Protein AF-X1T4U5-F1 (afdb_monomer_lite)

Sequence (109 aa):
VLNLLIVGFMDAALFYQGTPAMKKASFGHKLLVTELFATAQWFGIIPAARIGNKFLTAAQLGLASFVFDFLGQIVTDIFWLKVPITIDDWIAMLIIMSAMYVSIYKVFG

Secondary structure (DSSP, 8-state):
-HHHHHHHHHHHHHHHHHSHHHHHS-HHHHHHHHHHHHHHHHHHHHHHHHHHTTTS-HHHHHHHHHHHHHHHHHHIIIIII-PPPPHHHHHHHHHHHHHHHHHHS-S--

Foldseek 3Di:
DLLVQLLVLVLVLVVVCVDPVNVPDDPVVNVVSSVVSVVSSVVSVVVVLVVVVVPDPPLLSVLVVLVSVVVSVVCCCVPPVVHDDDPVSVVVNVVSVVVNVVVVDPPPD

Structure (mmCIF, N/CA/C/O backbone):
data_AF-X1T4U5-F1
#
_entry.id   AF-X1T4U5-F1
#
loop_
_atom_site.group_PDB
_atom_site.id
_atom_site.type_symbol
_atom_site.label_atom_id
_atom_site.label_alt_id
_atom_site.label_comp_id
_atom_site.label_asym_id
_atom_site.label_entity_id
_atom_site.label_seq_id
_atom_site.pdbx_PDB_ins_code
_atom_site.Cartn_x
_atom_site.Cartn_y
_atom_site.Cartn_z
_atom_site.occupancy
_atom_site.B_iso_or_equiv
_atom_site.auth_seq_id
_atom_site.auth_comp_id
_atom_site.auth_asym_id
_atom_site.auth_atom_id
_atom_site.pdbx_PDB_model_num
ATOM 1 N N . VAL A 1 1 ? -8.272 -13.508 -0.494 1.00 73.19 1 VAL A N 1
ATOM 2 C CA . VAL A 1 1 ? -8.504 -13.440 -1.959 1.00 73.19 1 VAL A CA 1
ATOM 3 C C . VAL A 1 1 ? -8.492 -12.003 -2.465 1.00 73.19 1 VAL A C 1
ATOM 5 O O . VAL A 1 1 ? -7.622 -11.703 -3.261 1.00 73.19 1 VAL A O 1
ATOM 8 N N . LEU A 1 2 ? -9.356 -11.099 -1.979 1.00 82.44 2 LEU A N 1
ATOM 9 C CA . LEU A 1 2 ? -9.367 -9.697 -2.444 1.00 82.44 2 LEU A CA 1
ATOM 10 C C . LEU A 1 2 ? -8.011 -8.990 -2.267 1.00 82.44 2 LEU A C 1
ATOM 12 O O . LEU A 1 2 ? -7.505 -8.433 -3.229 1.00 82.44 2 LEU A O 1
ATOM 16 N N . ASN A 1 3 ? -7.360 -9.127 -1.107 1.00 80.56 3 ASN A N 1
ATOM 17 C CA . ASN A 1 3 ? -6.014 -8.567 -0.890 1.00 80.56 3 ASN A CA 1
ATOM 18 C C . ASN A 1 3 ? -4.948 -9.141 -1.840 1.00 80.56 3 ASN A C 1
ATOM 20 O O . ASN A 1 3 ? -4.036 -8.425 -2.224 1.00 80.56 3 ASN A O 1
ATOM 24 N N . LEU A 1 4 ? -5.090 -10.394 -2.291 1.00 80.62 4 LEU A N 1
ATOM 25 C CA . LEU A 1 4 ? -4.173 -10.980 -3.279 1.00 80.62 4 LEU A CA 1
ATOM 26 C C . LEU A 1 4 ? -4.383 -10.377 -4.672 1.00 80.62 4 LEU A C 1
ATOM 28 O O . LEU A 1 4 ? -3.418 -10.178 -5.397 1.00 80.62 4 LEU A O 1
ATOM 32 N N . LEU A 1 5 ? -5.633 -10.063 -5.039 1.00 84.69 5 LEU A N 1
ATOM 33 C CA . LEU A 1 5 ? -5.926 -9.339 -6.280 1.00 84.69 5 LEU A CA 1
ATOM 34 C C . LEU A 1 5 ? -5.335 -7.929 -6.236 1.00 84.69 5 LEU A C 1
ATOM 36 O O . LEU A 1 5 ? -4.751 -7.489 -7.217 1.00 84.69 5 LEU A O 1
ATOM 40 N N . ILE A 1 6 ? -5.464 -7.248 -5.095 1.00 86.25 6 ILE A N 1
ATOM 41 C CA . ILE A 1 6 ? -4.933 -5.895 -4.888 1.00 86.25 6 ILE A CA 1
ATOM 42 C C . ILE A 1 6 ? -3.410 -5.887 -5.085 1.00 86.25 6 ILE A C 1
ATOM 44 O O . ILE A 1 6 ? -2.919 -5.117 -5.907 1.00 86.25 6 ILE A O 1
ATOM 48 N N . VAL A 1 7 ? -2.689 -6.783 -4.402 1.00 84.50 7 VAL A N 1
ATOM 49 C CA . VAL A 1 7 ? -1.229 -6.924 -4.546 1.00 84.50 7 VAL A CA 1
ATOM 50 C C . VAL A 1 7 ? -0.852 -7.320 -5.976 1.00 84.50 7 VAL A C 1
ATOM 52 O O . VAL A 1 7 ? -0.001 -6.682 -6.582 1.00 84.50 7 VAL A O 1
ATOM 55 N N . GLY A 1 8 ? -1.547 -8.290 -6.575 1.00 86.00 8 GLY A N 1
ATOM 56 C CA . GLY A 1 8 ? -1.256 -8.728 -7.942 1.00 86.00 8 GLY A CA 1
ATOM 57 C C . GLY A 1 8 ? -1.432 -7.629 -8.998 1.00 86.00 8 GLY A C 1
ATOM 58 O O . GLY A 1 8 ? -0.630 -7.541 -9.927 1.00 86.00 8 GLY A O 1
ATOM 59 N N . PHE A 1 9 ? -2.445 -6.764 -8.864 1.00 87.88 9 PHE A N 1
ATOM 60 C CA . PHE A 1 9 ? -2.614 -5.612 -9.758 1.00 87.88 9 PHE A CA 1
ATOM 61 C C . PHE A 1 9 ? -1.529 -4.552 -9.552 1.00 87.88 9 PHE A C 1
ATOM 63 O O . PHE A 1 9 ? -1.052 -3.987 -10.537 1.00 87.88 9 PHE A O 1
ATOM 70 N N . MET A 1 10 ? -1.112 -4.316 -8.306 1.00 86.75 10 MET A N 1
ATOM 71 C CA . MET A 1 10 ? -0.000 -3.418 -7.992 1.00 86.75 10 MET A CA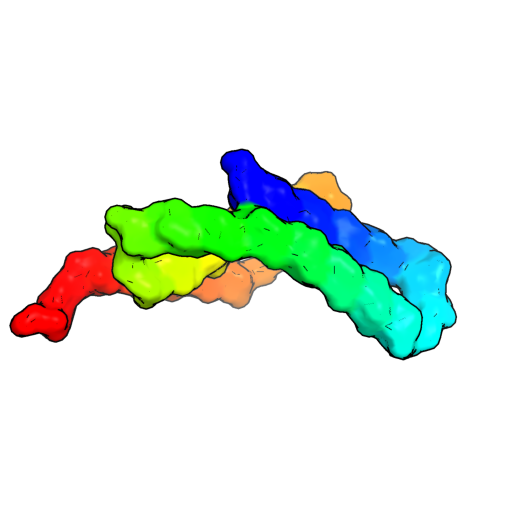 1
ATOM 72 C C . MET A 1 10 ? 1.314 -3.929 -8.602 1.00 86.75 10 MET A C 1
ATOM 74 O O . MET A 1 10 ? 2.001 -3.183 -9.301 1.00 86.75 10 MET A O 1
ATOM 78 N N . ASP A 1 11 ? 1.622 -5.214 -8.431 1.00 85.12 11 ASP A N 1
ATOM 79 C CA . ASP A 1 11 ? 2.824 -5.841 -8.986 1.00 85.12 11 ASP A CA 1
ATOM 80 C C . ASP A 1 11 ? 2.827 -5.807 -10.514 1.00 85.12 11 ASP A C 1
ATOM 82 O O . ASP A 1 11 ? 3.839 -5.477 -11.134 1.00 85.12 11 ASP A O 1
ATOM 86 N N . ALA A 1 12 ? 1.682 -6.095 -11.141 1.00 86.31 12 ALA A N 1
ATOM 87 C CA . ALA A 1 12 ? 1.532 -6.007 -12.588 1.00 86.31 12 ALA A CA 1
ATOM 88 C C . ALA A 1 12 ? 1.768 -4.577 -13.098 1.00 86.31 12 ALA A C 1
ATOM 90 O O . ALA A 1 12 ? 2.439 -4.394 -14.117 1.00 86.31 12 ALA A O 1
ATOM 91 N N . ALA A 1 13 ? 1.276 -3.567 -12.372 1.00 87.75 13 ALA A N 1
ATOM 92 C CA . ALA A 1 13 ? 1.503 -2.164 -12.698 1.00 87.75 13 ALA A CA 1
ATOM 93 C C . ALA A 1 13 ? 2.994 -1.806 -12.621 1.00 87.75 13 ALA A C 1
ATOM 95 O O . ALA A 1 13 ? 3.552 -1.259 -13.575 1.00 87.75 13 ALA A O 1
ATOM 96 N N . LEU A 1 14 ? 3.657 -2.159 -11.515 1.00 84.75 14 LEU A N 1
ATOM 97 C CA . LEU A 1 14 ? 5.082 -1.894 -11.300 1.00 84.75 14 LEU A CA 1
ATOM 98 C C . LEU A 1 14 ? 5.954 -2.621 -12.327 1.00 84.75 14 LEU A C 1
ATOM 100 O O . LEU A 1 14 ? 6.855 -2.022 -12.921 1.00 84.75 14 LEU A O 1
ATOM 104 N N . PHE A 1 15 ? 5.649 -3.890 -12.604 1.00 86.06 15 PHE A N 1
ATOM 105 C CA . PHE A 1 15 ? 6.333 -4.671 -13.626 1.00 86.06 15 PHE A CA 1
ATOM 106 C C . PHE A 1 15 ? 6.188 -4.030 -15.007 1.00 86.06 15 PHE A C 1
ATOM 108 O O . PHE A 1 15 ? 7.188 -3.832 -15.703 1.00 86.06 15 PHE A O 1
ATOM 115 N N . TYR A 1 16 ? 4.963 -3.659 -15.395 1.00 87.94 16 TYR A N 1
ATOM 116 C CA . TYR A 1 16 ? 4.705 -3.045 -16.692 1.00 87.94 16 TYR A CA 1
ATOM 117 C C . TYR A 1 16 ? 5.465 -1.722 -16.844 1.00 87.94 16 TYR A C 1
ATOM 119 O O . TYR A 1 16 ? 6.117 -1.504 -17.869 1.00 87.94 16 TYR A O 1
ATOM 127 N N . GLN A 1 17 ? 5.487 -0.888 -15.799 1.00 85.75 17 GLN A N 1
ATOM 128 C CA . GLN A 1 17 ? 6.276 0.349 -15.771 1.00 85.75 17 GLN A CA 1
ATOM 129 C C . GLN A 1 17 ? 7.792 0.102 -15.855 1.00 85.75 17 GLN A C 1
ATOM 131 O O . GLN A 1 17 ? 8.528 0.917 -16.417 1.00 85.75 17 GLN A O 1
ATOM 136 N N . GLY A 1 18 ? 8.268 -1.042 -15.360 1.00 84.06 18 GLY A N 1
ATOM 137 C CA . GLY A 1 18 ? 9.665 -1.466 -15.451 1.00 84.06 18 GLY A CA 1
ATOM 138 C C . GLY A 1 18 ? 10.116 -1.919 -16.847 1.00 84.06 18 GLY A C 1
ATOM 139 O O . GLY A 1 18 ? 11.327 -2.019 -17.090 1.00 84.06 18 GLY A O 1
ATOM 140 N N . THR A 1 19 ? 9.189 -2.172 -17.779 1.00 86.69 19 THR A N 1
ATOM 141 C CA . THR A 1 19 ? 9.517 -2.677 -19.123 1.00 86.69 19 THR A CA 1
ATOM 142 C C . THR A 1 19 ? 10.288 -1.652 -19.972 1.00 86.69 19 THR A C 1
ATOM 144 O O . THR A 1 19 ? 10.110 -0.439 -19.818 1.00 86.69 19 THR A O 1
ATOM 147 N N . PRO A 1 20 ? 11.131 -2.094 -20.930 1.00 87.00 20 PRO A N 1
ATOM 148 C CA . PRO A 1 20 ? 11.861 -1.181 -21.816 1.00 87.00 20 PRO A CA 1
ATOM 149 C C . PRO A 1 20 ? 10.955 -0.243 -22.626 1.00 87.00 20 PRO A C 1
ATOM 151 O O . PRO A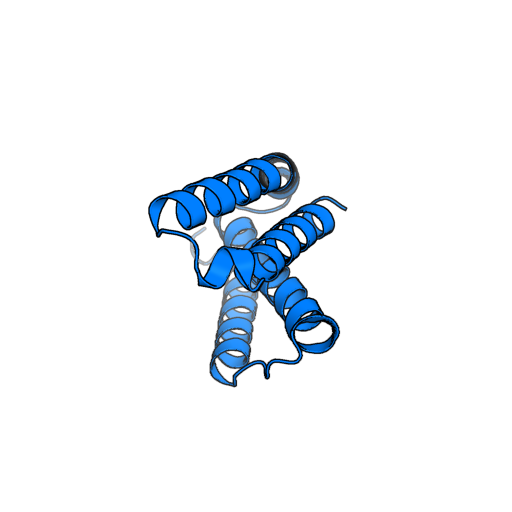 1 20 ? 11.342 0.896 -22.896 1.00 87.00 20 PRO A O 1
ATOM 154 N N . ALA A 1 21 ? 9.758 -0.716 -22.994 1.00 87.56 21 ALA A N 1
ATOM 155 C CA . ALA A 1 21 ? 8.753 0.070 -23.703 1.00 87.56 21 ALA A CA 1
ATOM 156 C C . ALA A 1 21 ? 8.252 1.229 -22.833 1.00 87.56 21 ALA A C 1
ATOM 158 O O . ALA A 1 21 ? 8.286 2.383 -23.261 1.00 87.56 21 ALA A O 1
ATOM 159 N N . MET A 1 22 ? 7.886 0.942 -21.582 1.00 89.81 22 MET A N 1
ATOM 160 C CA . MET A 1 22 ? 7.390 1.967 -20.672 1.00 89.81 22 MET A CA 1
ATOM 161 C C . MET A 1 22 ? 8.477 2.923 -20.222 1.00 89.81 22 MET A C 1
ATOM 163 O O . MET A 1 22 ? 8.224 4.119 -20.178 1.00 89.81 22 MET A O 1
ATOM 167 N N . LYS A 1 23 ? 9.718 2.475 -20.010 1.00 87.06 23 LYS A N 1
ATOM 168 C CA . LYS A 1 23 ? 10.833 3.379 -19.668 1.00 87.06 23 LYS A CA 1
ATOM 169 C C . LYS A 1 23 ? 10.990 4.529 -20.666 1.00 87.06 23 LYS A C 1
ATOM 171 O O . LYS A 1 23 ? 11.189 5.666 -20.236 1.00 87.06 23 LYS A O 1
ATOM 176 N N . LYS A 1 24 ? 10.830 4.239 -21.963 1.00 90.56 24 LYS A N 1
ATOM 177 C CA . LYS A 1 24 ? 10.931 5.202 -23.073 1.00 90.56 24 LYS A CA 1
ATOM 178 C C . LYS A 1 24 ? 9.621 5.935 -23.393 1.00 90.56 24 LYS A C 1
ATOM 180 O O . LYS A 1 24 ? 9.642 6.867 -24.192 1.00 90.56 24 LYS A O 1
ATOM 185 N N . ALA A 1 25 ? 8.498 5.528 -22.803 1.00 90.12 25 ALA A N 1
ATOM 186 C CA . ALA A 1 25 ? 7.202 6.149 -23.046 1.00 90.12 25 ALA A CA 1
ATOM 187 C C . ALA A 1 25 ? 7.115 7.559 -22.439 1.00 90.12 25 ALA A C 1
ATOM 189 O O . ALA A 1 25 ? 7.763 7.873 -21.433 1.00 90.12 25 ALA A O 1
ATOM 190 N N . SER A 1 26 ? 6.272 8.401 -23.042 1.00 93.44 26 SER A N 1
ATOM 191 C CA . SER A 1 26 ? 5.976 9.738 -22.528 1.00 93.44 26 SER A CA 1
ATOM 192 C C . SER A 1 26 ? 5.288 9.664 -21.161 1.00 93.44 26 SER A C 1
ATOM 194 O O . SER A 1 26 ? 4.625 8.678 -20.829 1.00 93.44 26 SER A O 1
ATOM 196 N N . PHE A 1 27 ? 5.417 10.728 -20.366 1.00 92.69 27 PHE A N 1
ATOM 197 C CA . PHE A 1 27 ? 4.791 10.805 -19.044 1.00 92.69 27 PHE A CA 1
ATOM 198 C C . PHE A 1 27 ? 3.278 10.550 -19.094 1.00 92.69 27 PHE A C 1
ATOM 200 O O . PHE A 1 27 ? 2.770 9.757 -18.310 1.00 92.69 27 PHE A O 1
ATOM 207 N N . GLY A 1 28 ? 2.568 11.154 -20.054 1.00 92.69 28 GLY A N 1
ATOM 208 C CA . GLY A 1 28 ? 1.120 10.969 -20.188 1.00 92.69 28 GLY A CA 1
ATOM 209 C C . GLY A 1 28 ? 0.729 9.511 -20.434 1.00 92.69 28 GLY A C 1
ATOM 210 O O . GLY A 1 28 ? -0.227 9.023 -19.842 1.00 92.69 28 GLY A O 1
ATOM 211 N N . HIS A 1 29 ? 1.507 8.782 -21.240 1.00 91.00 29 HIS A N 1
ATOM 212 C CA . HIS A 1 29 ? 1.257 7.360 -21.465 1.00 91.00 29 HIS A CA 1
ATOM 213 C C . HIS A 1 29 ? 1.528 6.526 -20.206 1.00 91.00 29 HIS A C 1
ATOM 215 O O . HIS A 1 29 ? 0.738 5.648 -19.870 1.00 91.00 29 HIS A O 1
ATOM 221 N N . LYS A 1 30 ? 2.601 6.839 -19.465 1.00 90.19 30 LYS A N 1
ATOM 222 C CA . LYS A 1 30 ? 2.887 6.204 -18.169 1.00 90.19 30 LYS A CA 1
ATOM 223 C C . LYS A 1 30 ? 1.750 6.414 -17.180 1.00 90.19 30 LYS A C 1
ATOM 225 O O . LYS A 1 30 ? 1.313 5.442 -16.575 1.00 90.19 30 LYS A O 1
ATOM 230 N N . LEU A 1 31 ? 1.267 7.649 -17.056 1.00 90.94 31 LEU A N 1
ATOM 231 C CA . LEU A 1 31 ? 0.180 7.997 -16.149 1.00 90.94 31 LEU A CA 1
ATOM 232 C C . LEU A 1 31 ? -1.096 7.232 -16.502 1.00 90.94 31 LEU A C 1
ATOM 234 O O . LEU A 1 31 ? -1.638 6.553 -15.643 1.00 90.94 31 LEU A O 1
ATOM 238 N N . LEU A 1 32 ? -1.528 7.262 -17.766 1.00 92.06 32 LEU A N 1
ATOM 239 C CA . LEU A 1 32 ? -2.749 6.573 -18.195 1.00 92.06 32 LEU A CA 1
ATOM 240 C C . LEU A 1 32 ? -2.713 5.071 -17.912 1.00 92.06 32 LEU A C 1
ATOM 242 O O . LEU A 1 32 ? -3.720 4.498 -17.503 1.00 92.06 32 LEU A O 1
ATOM 246 N N . VAL A 1 33 ? -1.562 4.429 -18.113 1.00 90.25 33 VAL A N 1
ATOM 247 C CA . VAL A 1 33 ? -1.445 3.002 -17.819 1.00 90.25 33 VAL A CA 1
ATOM 248 C C . VAL A 1 33 ? -1.445 2.743 -16.312 1.00 90.25 33 VAL A C 1
ATOM 250 O O . VAL A 1 33 ? -2.140 1.833 -15.867 1.00 90.25 33 VAL A O 1
ATOM 253 N N . THR A 1 34 ? -0.743 3.553 -15.512 1.00 87.75 34 THR A N 1
ATOM 254 C CA . THR A 1 34 ? -0.820 3.453 -14.043 1.00 87.75 34 THR A CA 1
ATOM 255 C C . THR A 1 34 ? -2.254 3.628 -13.548 1.00 87.75 34 THR A C 1
ATOM 257 O O . THR A 1 34 ? -2.713 2.822 -12.747 1.00 87.75 34 THR A O 1
ATOM 260 N N . GLU A 1 35 ? -2.983 4.620 -14.061 1.00 89.25 35 GLU A N 1
ATOM 261 C CA . GLU A 1 35 ? -4.385 4.870 -13.706 1.00 89.25 35 GLU A CA 1
ATOM 262 C C . GLU A 1 35 ? -5.296 3.696 -14.082 1.00 89.25 35 GLU A C 1
ATOM 264 O O . GLU A 1 35 ? -6.217 3.359 -13.337 1.00 89.25 35 GLU A O 1
ATOM 269 N N . LEU A 1 36 ? -5.030 3.016 -15.202 1.00 92.31 36 LEU A N 1
ATOM 270 C CA . LEU A 1 36 ? -5.782 1.826 -15.601 1.00 92.31 36 LEU A CA 1
ATOM 271 C C . LEU A 1 36 ? -5.593 0.682 -14.598 1.00 92.31 36 LEU A C 1
ATOM 273 O O . LEU A 1 36 ? -6.576 0.076 -14.167 1.00 92.31 36 LEU A O 1
ATOM 277 N N . PHE A 1 37 ? -4.352 0.407 -14.191 1.00 90.56 37 PHE A N 1
ATOM 278 C CA . PHE A 1 37 ? -4.077 -0.606 -13.172 1.00 90.56 37 PHE A CA 1
ATOM 279 C C . PHE A 1 37 ? -4.622 -0.206 -11.796 1.00 90.56 37 PHE A C 1
ATOM 281 O O . PHE A 1 37 ? -5.210 -1.046 -11.119 1.00 90.56 37 PHE A O 1
ATOM 288 N N . ALA A 1 38 ? -4.510 1.067 -11.409 1.00 88.06 38 ALA A N 1
ATOM 289 C CA . ALA A 1 38 ? -5.078 1.578 -10.163 1.00 88.06 38 ALA A CA 1
ATOM 290 C C . ALA A 1 38 ? -6.609 1.433 -10.147 1.00 88.06 38 ALA A C 1
ATOM 292 O O . ALA A 1 38 ? -7.189 0.946 -9.179 1.00 88.06 38 ALA A O 1
ATOM 293 N N . THR A 1 39 ? -7.277 1.770 -11.253 1.00 91.56 39 THR A N 1
ATOM 294 C CA . THR A 1 39 ? -8.727 1.578 -11.420 1.00 91.56 39 THR A CA 1
ATOM 295 C C . THR A 1 39 ? -9.105 0.100 -11.319 1.00 91.56 39 THR A C 1
ATOM 297 O O . THR A 1 39 ? -10.084 -0.244 -10.657 1.00 91.56 39 THR A O 1
ATOM 300 N N . ALA A 1 40 ? -8.314 -0.794 -11.920 1.00 91.06 40 ALA A N 1
ATOM 301 C CA . ALA A 1 40 ? -8.519 -2.234 -11.794 1.00 91.06 40 ALA A CA 1
ATOM 302 C C . ALA A 1 40 ? -8.375 -2.708 -10.333 1.00 91.06 40 ALA A C 1
ATOM 304 O O . ALA A 1 40 ? -9.207 -3.466 -9.831 1.00 91.06 40 ALA A O 1
ATOM 305 N N . GLN A 1 41 ? -7.363 -2.203 -9.625 1.00 90.44 41 GLN A N 1
ATOM 306 C CA . GLN A 1 41 ? -7.107 -2.495 -8.216 1.00 90.44 41 GLN A CA 1
ATOM 307 C C . GLN A 1 41 ? -8.273 -2.053 -7.314 1.00 90.44 41 GLN A C 1
ATOM 309 O O . GLN A 1 41 ? -8.643 -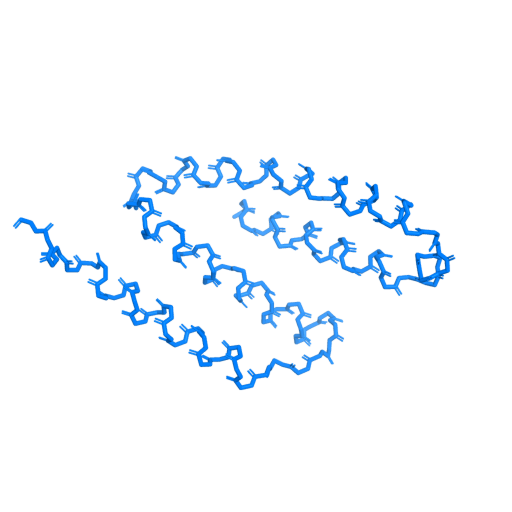2.777 -6.383 1.00 90.44 41 GLN A O 1
ATOM 314 N N . TRP A 1 42 ? -8.921 -0.922 -7.619 1.00 89.56 42 TRP A N 1
ATOM 315 C CA . TRP A 1 42 ? -10.086 -0.429 -6.874 1.00 89.56 42 TRP A CA 1
ATOM 316 C C . TRP A 1 42 ? -11.264 -1.412 -6.852 1.00 89.56 42 TRP A C 1
ATOM 318 O O . TRP A 1 42 ? -11.973 -1.476 -5.843 1.00 89.56 42 TRP A O 1
ATOM 328 N N . PHE A 1 43 ? -11.437 -2.251 -7.881 1.00 91.12 43 PHE A N 1
ATOM 329 C CA . PHE A 1 43 ? -12.452 -3.314 -7.856 1.00 91.12 43 PHE A CA 1
ATOM 330 C C . PHE A 1 43 ? -12.191 -4.368 -6.772 1.00 91.12 43 PHE A C 1
ATOM 332 O O . PHE A 1 43 ? -13.134 -5.014 -6.323 1.00 91.12 43 PHE A O 1
ATOM 339 N N . GLY A 1 44 ? -10.943 -4.531 -6.324 1.00 89.69 44 GLY A N 1
ATOM 340 C CA . GLY A 1 44 ? -10.588 -5.349 -5.163 1.00 89.69 44 GLY A CA 1
ATOM 341 C C . GLY A 1 44 ? -10.664 -4.575 -3.843 1.00 89.69 44 GLY A C 1
ATOM 342 O O . GLY A 1 44 ? -11.195 -5.097 -2.860 1.00 89.69 44 GLY A O 1
ATOM 343 N N . ILE A 1 45 ? -10.179 -3.326 -3.826 1.00 89.75 45 ILE A N 1
ATOM 344 C CA . ILE A 1 45 ? -10.107 -2.485 -2.614 1.00 89.75 45 ILE A CA 1
ATOM 345 C C . ILE A 1 45 ? -11.501 -2.170 -2.065 1.00 89.75 45 ILE A C 1
ATOM 347 O O . ILE A 1 45 ? -11.744 -2.363 -0.875 1.00 89.75 45 ILE A O 1
ATOM 351 N N . ILE A 1 46 ? -12.439 -1.722 -2.906 1.00 91.00 46 ILE A N 1
ATOM 352 C CA . ILE A 1 46 ? -13.786 -1.316 -2.466 1.00 91.00 46 ILE A CA 1
ATOM 353 C C . ILE A 1 46 ? -14.518 -2.446 -1.720 1.00 91.00 46 ILE A C 1
ATOM 355 O O . ILE A 1 46 ? -14.970 -2.220 -0.590 1.00 91.00 46 ILE A O 1
ATOM 359 N N . PRO A 1 47 ? -14.660 -3.665 -2.280 1.00 92.50 47 PRO A N 1
ATOM 360 C CA . PRO A 1 47 ? -15.308 -4.751 -1.556 1.00 92.50 47 PRO A CA 1
ATOM 361 C C . PRO A 1 47 ? -14.501 -5.198 -0.333 1.00 92.50 47 PRO A C 1
ATOM 363 O O . PRO A 1 47 ? -15.114 -5.515 0.687 1.00 92.50 47 PRO A O 1
ATOM 366 N N . ALA A 1 48 ? -13.162 -5.180 -0.382 1.00 90.44 48 ALA A N 1
ATOM 367 C CA . ALA A 1 48 ? -12.327 -5.533 0.767 1.00 90.44 48 ALA A CA 1
ATOM 368 C C . ALA A 1 48 ? -12.568 -4.580 1.944 1.00 90.44 48 ALA A C 1
ATOM 370 O O . ALA A 1 48 ? -12.850 -5.029 3.055 1.00 90.44 48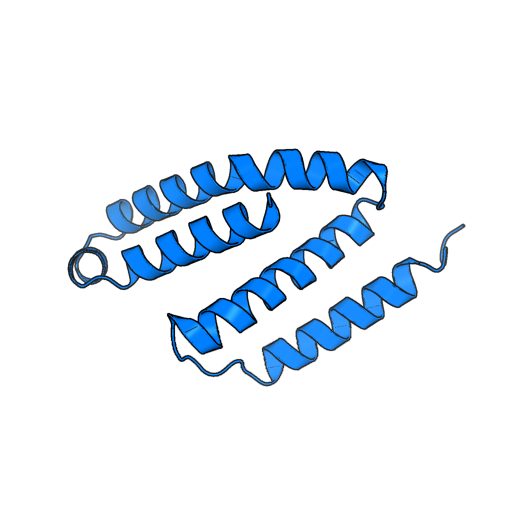 ALA A O 1
ATOM 371 N N . ALA A 1 49 ? -12.569 -3.272 1.682 1.00 90.12 49 ALA A N 1
ATOM 372 C CA . ALA A 1 49 ? -12.855 -2.250 2.678 1.00 90.12 49 ALA A CA 1
ATOM 373 C C . ALA A 1 49 ? -14.290 -2.362 3.212 1.00 90.12 49 ALA A C 1
ATOM 375 O O . ALA A 1 49 ? -14.526 -2.256 4.415 1.00 90.12 49 ALA A O 1
ATOM 376 N N . ARG A 1 50 ? -15.270 -2.646 2.343 1.00 92.00 50 ARG A N 1
ATOM 377 C CA . ARG A 1 50 ? -16.672 -2.808 2.756 1.00 92.00 50 ARG A CA 1
ATOM 378 C C . ARG A 1 50 ? -16.893 -4.032 3.644 1.00 92.00 50 ARG A C 1
ATOM 380 O O . ARG A 1 50 ? -17.718 -3.973 4.552 1.00 92.00 50 ARG A O 1
ATOM 387 N N . ILE A 1 51 ? -16.182 -5.130 3.392 1.00 91.00 51 ILE A N 1
ATOM 388 C CA . ILE A 1 51 ? -16.197 -6.309 4.266 1.00 91.00 51 ILE A CA 1
ATOM 389 C C . ILE A 1 51 ? -15.461 -5.996 5.572 1.00 91.00 51 ILE A C 1
ATOM 391 O O . ILE A 1 51 ? -15.996 -6.279 6.639 1.00 91.00 51 ILE A O 1
ATOM 395 N N . GLY A 1 52 ? -14.285 -5.367 5.502 1.00 87.50 52 GLY A N 1
ATOM 396 C CA . GLY A 1 52 ? -13.474 -5.010 6.667 1.00 87.50 52 GLY A CA 1
ATOM 397 C C . GLY A 1 52 ? -14.193 -4.085 7.651 1.00 87.50 52 GLY A C 1
ATOM 398 O O . GLY A 1 52 ? -14.163 -4.335 8.852 1.00 87.50 52 GLY A O 1
ATOM 399 N N . ASN A 1 53 ? -14.947 -3.103 7.149 1.00 89.25 53 ASN A N 1
ATOM 400 C CA . ASN A 1 53 ? -15.767 -2.190 7.957 1.00 89.25 53 ASN A CA 1
ATOM 401 C C . ASN A 1 53 ? -16.888 -2.882 8.758 1.00 89.25 53 ASN A C 1
ATOM 403 O O . ASN A 1 53 ? -17.501 -2.250 9.613 1.00 89.25 53 ASN A O 1
ATOM 407 N N . LYS A 1 54 ? -17.189 -4.164 8.504 1.00 90.12 54 LYS A N 1
ATOM 408 C CA . LYS A 1 54 ? -18.109 -4.942 9.353 1.00 90.12 54 LYS A CA 1
ATOM 409 C C . LYS A 1 54 ? -17.458 -5.427 10.651 1.00 90.12 54 LYS A C 1
ATOM 411 O O . LYS A 1 54 ? -18.177 -5.807 11.569 1.00 90.12 54 LYS A O 1
ATOM 416 N N . PHE A 1 55 ? -16.127 -5.454 10.707 1.00 87.19 55 PHE A N 1
ATOM 417 C CA . PHE A 1 55 ? -15.353 -6.042 11.804 1.00 87.19 55 PHE A CA 1
ATOM 418 C C . PHE A 1 55 ? -14.427 -5.035 12.488 1.00 87.19 55 PHE A C 1
ATOM 420 O O . PHE A 1 55 ? -14.147 -5.172 13.674 1.00 87.19 55 PHE A O 1
ATOM 427 N N . LEU A 1 56 ? -13.945 -4.044 11.740 1.00 87.25 56 LEU A N 1
ATOM 428 C CA . LEU A 1 56 ? -12.953 -3.071 12.177 1.00 87.25 56 LEU A CA 1
ATOM 429 C C . LEU A 1 56 ? -13.538 -1.662 12.129 1.00 87.25 56 LEU A C 1
ATOM 431 O O . LEU A 1 56 ? -14.369 -1.349 11.275 1.00 87.25 56 LEU A O 1
ATOM 435 N N . THR A 1 57 ? -13.062 -0.791 13.019 1.00 87.38 57 THR A N 1
ATOM 436 C CA . THR A 1 57 ? -13.310 0.650 12.881 1.00 87.38 57 THR A CA 1
ATOM 437 C C . THR A 1 57 ? -12.579 1.198 11.655 1.00 87.38 57 THR A C 1
ATOM 439 O O . THR A 1 57 ? -11.615 0.599 11.179 1.00 87.38 57 THR A O 1
ATOM 442 N N . ALA A 1 58 ? -12.977 2.373 11.162 1.00 85.38 58 ALA A N 1
ATOM 443 C CA . ALA A 1 58 ? -12.300 3.009 10.029 1.00 85.38 58 ALA A CA 1
ATOM 444 C C . ALA A 1 58 ? -10.790 3.212 10.278 1.00 85.38 58 ALA A C 1
ATOM 446 O O . ALA A 1 58 ? -9.982 2.987 9.379 1.00 85.38 58 ALA A O 1
ATOM 447 N N . ALA A 1 59 ? -10.400 3.571 11.508 1.00 84.19 59 ALA A N 1
ATOM 448 C CA . ALA A 1 59 ? -8.996 3.723 11.890 1.00 84.19 59 ALA A CA 1
ATOM 449 C C . ALA A 1 59 ? -8.243 2.383 11.859 1.00 84.19 59 ALA A C 1
ATOM 451 O O . ALA A 1 59 ? -7.161 2.291 11.285 1.00 84.19 59 ALA A O 1
ATOM 452 N N . GLN A 1 60 ? -8.838 1.328 12.421 1.00 84.06 60 GLN A N 1
ATOM 453 C CA . GLN A 1 60 ? -8.261 -0.018 12.397 1.00 84.06 60 GLN A CA 1
ATOM 454 C C . GLN A 1 60 ? -8.160 -0.573 10.977 1.00 84.06 60 GL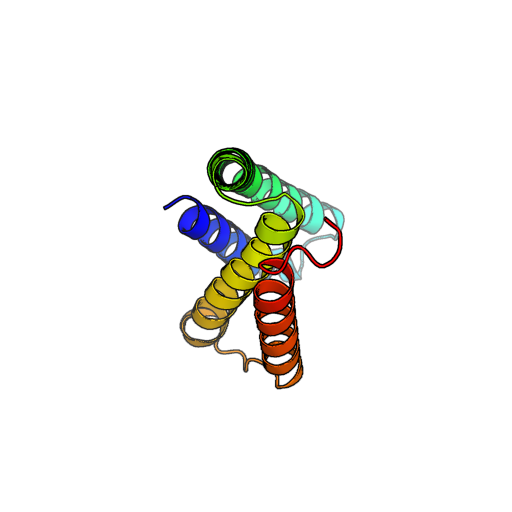N A C 1
ATOM 456 O O . GLN A 1 60 ? -7.170 -1.212 10.642 1.00 84.06 60 GLN A O 1
ATOM 461 N N . LEU A 1 61 ? -9.163 -0.315 10.136 1.00 87.44 61 LEU A N 1
ATOM 462 C CA . LEU A 1 61 ? -9.160 -0.733 8.741 1.00 87.44 61 LEU A CA 1
ATOM 463 C C . LEU A 1 61 ? -8.064 -0.015 7.943 1.00 87.44 61 LEU A C 1
ATOM 465 O O . LEU A 1 61 ? -7.363 -0.659 7.166 1.00 87.44 61 LEU A O 1
ATOM 469 N N . GLY A 1 62 ? -7.884 1.290 8.167 1.00 86.25 62 GLY A N 1
ATOM 470 C CA . GLY A 1 62 ? -6.787 2.058 7.580 1.00 86.25 62 GLY A CA 1
ATOM 471 C C . GLY A 1 62 ? -5.424 1.510 7.996 1.00 86.25 62 GLY A C 1
ATOM 472 O O . GLY A 1 62 ? -4.591 1.221 7.144 1.00 86.25 62 GLY A O 1
ATOM 473 N N . LEU A 1 63 ? -5.214 1.259 9.290 1.00 86.62 63 LEU A N 1
ATOM 474 C CA . LEU A 1 63 ? -3.964 0.664 9.772 1.00 86.62 63 LEU A CA 1
ATOM 475 C C . LEU A 1 63 ? -3.732 -0.750 9.214 1.00 86.62 63 LEU A C 1
ATOM 477 O O . LEU A 1 63 ? -2.628 -1.064 8.776 1.00 86.62 63 LEU A O 1
ATOM 481 N N . ALA A 1 64 ? -4.776 -1.579 9.157 1.00 86.56 64 ALA A N 1
ATOM 482 C CA . ALA A 1 64 ? -4.696 -2.920 8.588 1.00 86.56 64 ALA A CA 1
ATOM 483 C C . ALA A 1 64 ? -4.335 -2.899 7.095 1.00 86.56 64 ALA A C 1
ATOM 485 O O . ALA A 1 64 ? -3.635 -3.800 6.637 1.00 86.56 64 ALA A O 1
ATOM 486 N N . SER A 1 65 ? -4.771 -1.884 6.338 1.00 86.19 65 SER A N 1
ATOM 487 C CA . SER A 1 65 ? -4.408 -1.756 4.920 1.00 86.19 65 SER A CA 1
ATOM 488 C C . SER A 1 65 ? -2.894 -1.634 4.723 1.00 86.19 65 SER A C 1
ATOM 490 O O . SER A 1 65 ? -2.340 -2.379 3.922 1.00 86.19 65 SER A O 1
ATOM 492 N N . PHE A 1 66 ? -2.207 -0.841 5.553 1.00 87.62 66 PHE A N 1
ATOM 493 C CA . PHE A 1 66 ? -0.747 -0.730 5.506 1.00 87.62 66 PHE A CA 1
ATOM 494 C C . PHE A 1 66 ? -0.036 -2.044 5.837 1.00 87.62 66 PHE A C 1
ATOM 496 O O . PHE A 1 66 ? 0.987 -2.359 5.235 1.00 87.62 66 PHE A O 1
ATOM 503 N N . VAL A 1 67 ? -0.579 -2.838 6.766 1.00 87.81 67 VAL A N 1
ATOM 504 C CA . VAL A 1 67 ? -0.033 -4.169 7.071 1.00 87.81 67 VAL A CA 1
ATOM 505 C C . VAL A 1 67 ? -0.144 -5.086 5.853 1.00 87.81 67 VAL A C 1
ATOM 507 O O . VAL A 1 67 ? 0.813 -5.781 5.518 1.00 87.81 67 VAL A O 1
ATOM 510 N N . PHE A 1 68 ? -1.289 -5.089 5.167 1.00 87.31 68 PHE A N 1
ATOM 511 C CA . PHE A 1 68 ? -1.465 -5.903 3.963 1.00 87.31 68 PHE A CA 1
ATOM 512 C C . PHE A 1 68 ? -0.577 -5.444 2.805 1.00 87.31 68 PHE A C 1
ATOM 514 O O . PHE A 1 68 ? -0.002 -6.303 2.135 1.00 87.31 68 PHE A O 1
ATOM 521 N N . ASP A 1 69 ? -0.424 -4.136 2.604 1.00 85.25 69 ASP A N 1
ATOM 522 C CA . ASP A 1 69 ? 0.463 -3.587 1.577 1.00 85.25 69 ASP A CA 1
ATOM 523 C C . ASP A 1 69 ? 1.922 -3.956 1.854 1.00 85.25 69 ASP A C 1
ATOM 525 O O . ASP A 1 69 ? 2.620 -4.399 0.946 1.00 85.25 69 ASP A O 1
ATOM 529 N N . PHE A 1 70 ? 2.368 -3.890 3.111 1.00 88.94 70 PHE A N 1
ATOM 530 C CA . PHE A 1 70 ? 3.721 -4.300 3.484 1.00 88.94 70 PHE A CA 1
ATOM 531 C C . PHE A 1 70 ? 3.957 -5.806 3.346 1.00 88.94 70 PHE A C 1
ATOM 533 O O . PHE A 1 70 ? 5.021 -6.227 2.907 1.00 88.94 70 PHE A O 1
ATOM 540 N N . LEU A 1 71 ? 2.970 -6.647 3.675 1.00 87.25 71 LEU A N 1
ATOM 541 C CA . LEU A 1 71 ? 3.064 -8.086 3.401 1.00 87.25 71 LEU A CA 1
ATOM 542 C C . LEU A 1 71 ? 3.170 -8.361 1.898 1.00 87.25 71 LEU A C 1
ATOM 544 O O . LEU A 1 71 ? 3.939 -9.232 1.492 1.00 87.25 71 LEU A O 1
ATOM 548 N N . GLY A 1 72 ? 2.421 -7.612 1.083 1.00 85.88 72 GLY A N 1
ATOM 549 C CA . GLY A 1 72 ? 2.555 -7.624 -0.370 1.00 85.88 72 GLY A CA 1
ATOM 550 C C . GLY A 1 72 ? 3.967 -7.235 -0.792 1.00 85.88 72 GLY A C 1
ATOM 551 O O . GLY A 1 72 ? 4.632 -8.017 -1.459 1.00 85.88 72 GLY A O 1
ATOM 552 N N . GLN A 1 73 ? 4.459 -6.098 -0.300 1.00 84.38 73 GLN A N 1
ATOM 553 C CA . GLN A 1 73 ? 5.811 -5.615 -0.548 1.00 84.38 73 GLN A CA 1
ATOM 554 C C . GLN A 1 73 ? 6.872 -6.654 -0.175 1.00 84.38 73 GLN A C 1
ATOM 556 O O . GLN A 1 73 ? 7.750 -6.909 -0.984 1.00 84.38 73 GLN A O 1
ATOM 561 N N . ILE A 1 74 ? 6.787 -7.311 0.989 1.00 87.50 74 ILE A N 1
ATOM 562 C CA . ILE A 1 74 ? 7.741 -8.362 1.377 1.00 87.50 74 ILE A CA 1
ATOM 563 C C . ILE A 1 74 ? 7.802 -9.456 0.311 1.00 87.50 74 ILE A C 1
ATOM 565 O O . ILE A 1 74 ? 8.883 -9.886 -0.090 1.00 87.50 74 ILE A O 1
ATOM 569 N N . VAL A 1 75 ? 6.638 -9.921 -0.144 1.00 84.81 75 VAL A N 1
ATOM 570 C CA . VAL A 1 75 ? 6.557 -10.975 -1.154 1.00 84.81 75 VAL A CA 1
ATOM 571 C C . VAL A 1 75 ? 7.113 -10.478 -2.489 1.00 84.81 75 VAL A C 1
ATOM 573 O O . VAL A 1 75 ? 7.945 -11.156 -3.096 1.00 84.81 75 VAL A O 1
ATOM 576 N N . THR A 1 76 ? 6.706 -9.292 -2.929 1.00 83.88 76 THR A N 1
ATOM 577 C CA . THR A 1 76 ? 7.129 -8.701 -4.199 1.00 83.88 76 THR A CA 1
ATOM 578 C C . THR A 1 76 ? 8.626 -8.402 -4.206 1.00 83.88 76 THR A C 1
ATOM 580 O O . THR A 1 76 ? 9.332 -8.802 -5.128 1.00 83.88 76 THR A O 1
ATOM 583 N N . ASP A 1 77 ? 9.156 -7.771 -3.170 1.00 85.62 77 ASP A N 1
ATOM 584 C CA . ASP A 1 77 ? 10.554 -7.359 -3.092 1.00 85.62 77 ASP A CA 1
ATOM 585 C C . ASP A 1 77 ? 11.490 -8.564 -2.979 1.00 85.62 77 ASP A C 1
ATOM 587 O O . ASP A 1 77 ? 12.505 -8.611 -3.675 1.00 85.62 77 ASP A O 1
ATOM 591 N N . ILE A 1 78 ? 11.131 -9.586 -2.192 1.00 84.12 78 ILE A N 1
ATOM 592 C CA . ILE A 1 78 ? 11.958 -10.793 -2.038 1.00 84.12 78 ILE A CA 1
ATOM 593 C C . ILE A 1 78 ? 11.888 -11.684 -3.283 1.00 84.12 78 ILE A C 1
ATOM 595 O O . ILE A 1 78 ? 12.925 -12.125 -3.786 1.00 84.12 78 ILE A O 1
ATOM 599 N N . PHE A 1 79 ? 10.683 -11.988 -3.776 1.00 82.56 79 PHE A N 1
ATOM 600 C CA . PHE A 1 79 ? 10.499 -13.028 -4.793 1.00 82.56 79 PHE A CA 1
ATOM 601 C C . PHE A 1 79 ? 10.424 -12.489 -6.224 1.00 82.56 79 PHE A C 1
ATOM 603 O O . PHE A 1 79 ? 10.808 -13.206 -7.151 1.00 82.56 79 PHE A O 1
ATOM 610 N N . TRP A 1 80 ? 9.967 -11.250 -6.422 1.00 79.25 80 TRP A N 1
ATOM 611 C CA . TRP A 1 80 ? 9.738 -10.676 -7.750 1.00 79.25 80 TRP A CA 1
ATOM 612 C C . TRP A 1 80 ? 10.807 -9.653 -8.146 1.00 79.25 80 TRP A C 1
ATOM 614 O O . TRP A 1 80 ? 11.561 -9.877 -9.094 1.00 79.25 80 TRP A O 1
ATOM 624 N N . LEU A 1 81 ? 10.885 -8.528 -7.432 1.00 78.69 81 LEU A N 1
ATOM 625 C CA . LEU A 1 81 ? 11.748 -7.395 -7.777 1.00 78.69 81 LEU A CA 1
ATOM 626 C C . LEU A 1 81 ? 13.203 -7.604 -7.339 1.00 78.69 81 LEU A C 1
ATOM 628 O O . LEU A 1 81 ? 14.100 -7.014 -7.940 1.00 78.69 81 LEU A O 1
ATOM 632 N N . LYS A 1 82 ? 13.446 -8.471 -6.347 1.00 82.94 82 LYS A N 1
ATOM 633 C CA . LYS A 1 82 ? 14.765 -8.728 -5.740 1.00 82.94 82 LYS A CA 1
ATOM 634 C C . LYS A 1 82 ? 15.425 -7.445 -5.223 1.00 82.94 82 LYS A C 1
ATOM 636 O O . LYS A 1 82 ? 16.628 -7.243 -5.389 1.00 82.94 82 LYS A O 1
ATOM 641 N N . VAL A 1 83 ? 14.619 -6.572 -4.625 1.00 83.25 83 VAL A N 1
ATOM 642 C CA . VAL A 1 83 ? 15.043 -5.292 -4.044 1.00 83.25 83 VAL A CA 1
ATOM 643 C C . VAL A 1 83 ? 15.100 -5.455 -2.521 1.00 83.25 83 VAL A C 1
ATOM 645 O O . VAL A 1 83 ? 14.262 -6.158 -1.958 1.00 83.25 83 VAL A O 1
ATOM 648 N N . PRO A 1 84 ? 16.099 -4.884 -1.827 1.00 86.12 84 PRO A N 1
ATOM 649 C CA . PRO A 1 84 ? 16.146 -4.953 -0.374 1.00 86.12 84 PRO A CA 1
ATOM 650 C C . PRO A 1 84 ? 15.036 -4.103 0.253 1.00 86.12 84 PRO A C 1
ATOM 652 O O . PRO A 1 84 ? 14.892 -2.928 -0.073 1.00 86.12 84 PRO A O 1
ATOM 655 N N . ILE A 1 85 ? 14.321 -4.691 1.211 1.00 89.06 85 ILE A N 1
ATOM 656 C CA . ILE A 1 85 ? 13.394 -3.978 2.096 1.00 89.06 85 ILE A CA 1
ATOM 657 C C . ILE A 1 85 ? 14.233 -3.180 3.093 1.00 89.06 85 ILE A C 1
ATOM 659 O O . ILE A 1 85 ? 15.106 -3.744 3.763 1.00 89.06 85 ILE A O 1
ATOM 663 N N . THR A 1 86 ? 14.010 -1.872 3.170 1.00 92.06 86 THR A N 1
ATOM 664 C CA . THR A 1 86 ? 14.864 -0.978 3.955 1.00 92.06 86 THR A CA 1
ATOM 665 C C . THR A 1 86 ? 14.541 -1.052 5.447 1.00 92.06 86 THR A C 1
ATOM 667 O O . THR A 1 86 ? 13.469 -1.497 5.854 1.00 92.06 86 THR A O 1
ATOM 670 N N . ILE A 1 87 ? 15.477 -0.611 6.295 1.00 91.81 87 ILE A N 1
ATOM 671 C CA . ILE A 1 87 ? 15.247 -0.525 7.749 1.00 91.81 87 ILE A CA 1
ATOM 672 C C . ILE A 1 87 ? 14.074 0.415 8.059 1.00 91.81 87 ILE A C 1
ATOM 674 O O . ILE A 1 87 ? 13.301 0.136 8.975 1.00 91.81 87 ILE A O 1
ATOM 678 N N . ASP A 1 88 ? 13.913 1.481 7.276 1.00 91.81 88 ASP A N 1
ATOM 679 C CA . ASP A 1 88 ? 12.825 2.442 7.440 1.00 91.81 88 ASP A CA 1
ATOM 680 C C . ASP A 1 88 ? 11.455 1.771 7.247 1.00 91.81 88 ASP A C 1
ATOM 682 O O . ASP A 1 88 ? 10.546 2.006 8.046 1.00 91.81 88 ASP A O 1
ATOM 686 N N . ASP A 1 89 ? 11.330 0.856 6.276 1.00 88.94 89 ASP A N 1
ATOM 687 C CA . ASP A 1 89 ? 10.101 0.084 6.043 1.00 88.94 89 ASP A CA 1
ATOM 688 C C . ASP A 1 89 ? 9.765 -0.821 7.245 1.00 88.94 89 ASP A C 1
ATOM 690 O O . ASP A 1 89 ? 8.621 -0.877 7.709 1.00 88.94 89 ASP A O 1
ATOM 694 N N . TRP A 1 90 ? 10.776 -1.487 7.818 1.00 91.44 90 TRP A N 1
ATOM 695 C CA . TRP A 1 90 ? 10.605 -2.321 9.014 1.00 91.44 90 TRP A CA 1
ATOM 696 C C . TRP A 1 90 ? 10.207 -1.505 10.249 1.00 91.44 90 TRP A C 1
ATOM 698 O O . TRP A 1 90 ? 9.334 -1.926 11.015 1.00 91.44 90 TRP A O 1
ATOM 708 N N . ILE A 1 91 ? 10.820 -0.334 10.447 1.00 94.94 91 ILE A N 1
ATOM 709 C CA . ILE A 1 91 ? 10.486 0.574 11.552 1.00 94.94 91 ILE A CA 1
ATOM 710 C C . ILE A 1 91 ? 9.053 1.091 11.395 1.00 94.94 91 ILE A C 1
ATOM 712 O O . ILE A 1 91 ? 8.289 1.069 12.364 1.00 94.94 91 ILE A O 1
ATOM 716 N N . ALA A 1 92 ? 8.661 1.505 10.188 1.00 90.56 92 ALA A N 1
ATOM 717 C CA . ALA A 1 92 ? 7.302 1.950 9.901 1.00 90.56 92 ALA A CA 1
ATOM 718 C C . ALA A 1 92 ? 6.274 0.860 10.240 1.00 90.56 92 ALA A C 1
ATOM 720 O O . ALA A 1 92 ? 5.270 1.139 10.901 1.00 90.56 92 ALA A O 1
ATOM 721 N N . MET A 1 93 ? 6.554 -0.396 9.878 1.00 93.19 93 MET A N 1
ATOM 722 C CA . MET A 1 93 ? 5.678 -1.517 10.212 1.00 93.19 93 MET A CA 1
ATOM 723 C C . MET A 1 93 ? 5.558 -1.749 11.719 1.00 93.19 93 MET A C 1
ATOM 725 O O . MET A 1 93 ? 4.456 -1.954 12.228 1.00 93.19 93 MET A O 1
ATOM 729 N N . LEU A 1 94 ? 6.662 -1.662 12.462 1.00 93.19 94 LEU A N 1
ATOM 730 C CA . LEU A 1 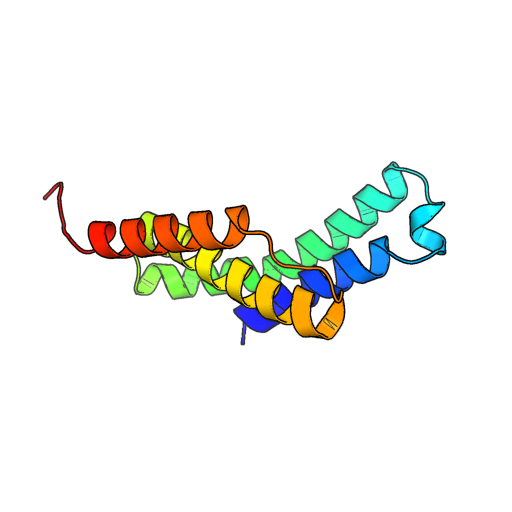94 ? 6.640 -1.788 13.919 1.00 93.19 94 LEU A CA 1
ATOM 731 C C . LEU A 1 94 ? 5.787 -0.688 14.572 1.00 93.19 94 LEU A C 1
ATOM 733 O O . LEU A 1 94 ? 5.013 -0.970 15.492 1.00 93.19 94 LEU A O 1
ATOM 737 N N . ILE A 1 95 ? 5.877 0.547 14.071 1.00 92.38 95 ILE A N 1
ATOM 738 C CA . ILE A 1 95 ? 5.045 1.672 14.518 1.00 92.38 95 ILE A CA 1
ATOM 739 C C . ILE A 1 95 ? 3.567 1.404 14.216 1.00 92.38 95 ILE A C 1
ATOM 741 O O . ILE A 1 95 ? 2.736 1.539 15.113 1.00 92.38 95 ILE A O 1
ATOM 745 N N . ILE A 1 96 ? 3.229 0.983 12.992 1.00 89.81 96 ILE A N 1
ATOM 746 C CA . ILE A 1 96 ? 1.846 0.682 12.586 1.00 89.81 96 ILE A CA 1
ATOM 747 C C . ILE A 1 96 ? 1.252 -0.438 13.446 1.00 89.81 96 ILE A C 1
ATOM 749 O O . ILE A 1 96 ? 0.141 -0.295 13.956 1.00 89.81 96 ILE A O 1
ATOM 753 N N . MET A 1 97 ? 1.997 -1.521 13.673 1.00 89.31 97 MET A N 1
ATOM 754 C CA . MET A 1 97 ? 1.561 -2.635 14.522 1.00 89.31 97 MET A CA 1
ATOM 755 C C . MET A 1 97 ? 1.345 -2.194 15.976 1.00 89.31 97 MET A C 1
ATOM 757 O O . MET A 1 97 ? 0.358 -2.581 16.606 1.00 89.31 97 MET A O 1
ATOM 761 N N . SER A 1 98 ? 2.215 -1.324 16.495 1.00 89.50 98 SER A N 1
ATOM 762 C CA . SER A 1 98 ? 2.065 -0.732 17.831 1.00 89.50 98 SER A CA 1
ATOM 763 C C . SER A 1 98 ? 0.832 0.176 17.907 1.00 89.50 98 SER A C 1
ATOM 765 O O . SER A 1 98 ? 0.058 0.098 18.860 1.00 89.50 98 SER A O 1
ATOM 767 N N . ALA A 1 99 ? 0.591 0.991 16.877 1.00 86.44 99 ALA A N 1
ATOM 768 C CA . ALA A 1 99 ? -0.588 1.846 16.777 1.00 86.44 99 ALA A CA 1
ATOM 769 C C . ALA A 1 99 ? -1.883 1.024 16.679 1.00 86.44 99 ALA A C 1
ATOM 771 O O . ALA A 1 99 ? -2.870 1.361 17.331 1.00 86.44 99 ALA A O 1
ATOM 772 N N . MET A 1 100 ? -1.877 -0.089 15.936 1.00 85.19 100 MET A N 1
ATOM 773 C CA . MET A 1 100 ? -2.996 -1.033 15.898 1.00 85.19 100 MET A CA 1
ATOM 774 C C . MET A 1 100 ? -3.283 -1.613 17.278 1.00 85.19 100 MET A C 1
ATOM 776 O O . MET A 1 100 ? -4.440 -1.617 17.693 1.00 85.19 100 MET A O 1
ATOM 780 N N . TYR A 1 101 ? -2.253 -2.048 18.008 1.00 83.75 101 TYR A N 1
ATOM 781 C CA . TYR A 1 101 ? -2.409 -2.560 19.368 1.00 83.75 101 TYR A CA 1
ATOM 782 C C . TYR A 1 101 ? -3.024 -1.512 20.304 1.00 83.75 101 TYR A C 1
ATOM 784 O O . TYR A 1 101 ? -3.996 -1.799 21.000 1.00 83.75 101 TYR A O 1
ATOM 792 N N . VAL A 1 102 ? -2.531 -0.270 20.258 1.00 84.00 102 VAL A N 1
ATOM 793 C CA . VAL A 1 102 ? -3.096 0.842 21.039 1.00 84.00 102 VAL A CA 1
ATOM 794 C C . VAL A 1 102 ? -4.541 1.139 20.626 1.00 84.00 102 VAL A C 1
ATOM 796 O O . VAL A 1 102 ? -5.379 1.371 21.490 1.00 84.00 102 VAL A O 1
ATOM 799 N N . SER A 1 103 ? -4.868 1.061 19.331 1.00 79.94 103 SER A N 1
ATOM 800 C CA . SER A 1 103 ? -6.217 1.336 18.806 1.00 79.94 103 SER A CA 1
ATOM 801 C C . SER A 1 103 ? -7.299 0.364 19.297 1.00 79.94 103 SER A C 1
ATOM 803 O O . SER A 1 103 ? -8.487 0.648 19.155 1.00 79.94 103 SER A O 1
ATOM 805 N N . ILE A 1 104 ? -6.911 -0.789 19.857 1.00 74.81 104 ILE A N 1
ATOM 806 C CA . ILE A 1 104 ? -7.840 -1.735 20.495 1.00 74.81 104 ILE A CA 1
ATOM 807 C C . ILE A 1 104 ? -8.358 -1.157 21.815 1.00 74.81 104 ILE A C 1
ATOM 809 O O . ILE A 1 104 ? -9.519 -1.362 22.178 1.00 74.81 104 ILE A O 1
ATOM 813 N N . TYR A 1 105 ? -7.514 -0.416 22.531 1.00 73.50 105 TYR A N 1
ATOM 814 C CA . TYR A 1 105 ? -7.916 0.258 23.750 1.00 73.50 105 TYR A CA 1
ATOM 815 C C . TYR A 1 105 ? -8.769 1.464 23.368 1.00 73.50 105 TYR A C 1
ATOM 817 O O . TYR A 1 105 ? -8.341 2.351 22.630 1.00 73.50 105 TYR A O 1
ATOM 825 N N . LYS A 1 106 ? -10.003 1.511 23.875 1.00 59.91 106 LYS A N 1
ATOM 826 C CA . LYS A 1 106 ? -10.842 2.710 23.813 1.00 59.91 106 LYS A CA 1
ATOM 827 C C . LYS A 1 106 ? -10.211 3.780 24.708 1.00 59.91 106 LYS A C 1
ATOM 829 O O . LYS A 1 106 ? -10.625 3.954 25.845 1.00 59.91 106 LYS A O 1
ATOM 834 N N . VAL A 1 107 ? -9.163 4.448 24.228 1.00 56.66 107 VAL A N 1
ATOM 835 C CA . VAL A 1 107 ? -8.501 5.536 24.969 1.00 56.66 107 VAL A CA 1
ATOM 836 C C . VAL A 1 107 ? -9.429 6.756 25.070 1.00 56.66 107 VAL A C 1
ATOM 838 O O . VAL A 1 107 ? -9.328 7.534 26.010 1.00 56.66 107 VAL A O 1
ATOM 841 N N . PHE A 1 108 ? -10.399 6.864 24.157 1.00 52.84 108 PHE A N 1
ATOM 842 C CA . PHE A 1 108 ? -11.497 7.824 24.214 1.00 52.84 108 PHE A CA 1
ATOM 843 C C . PHE A 1 108 ? -12.827 7.065 24.147 1.00 52.84 108 PHE A C 1
ATOM 845 O O . PHE A 1 108 ? -13.364 6.813 23.066 1.00 52.84 108 PHE A O 1
ATOM 852 N N . GLY A 1 109 ? -13.287 6.610 25.313 1.00 45.44 109 GLY A N 1
ATOM 853 C CA . GLY A 1 109 ? -14.644 6.134 25.572 1.00 45.44 109 GLY A CA 1
ATOM 854 C C . GLY A 1 109 ? -15.318 7.081 26.545 1.00 45.44 109 GLY A C 1
ATOM 855 O O . GLY A 1 109 ? -14.693 7.337 27.596 1.00 45.44 109 GLY A O 1
#

Organism: NCBI:txid412755

Radius of gyration: 16.42 Å; chains: 1; bounding box: 34×24×49 Å

pLDDT: mean 86.15, std 7.55, range [45.44, 94.94]